Protein AF-A0A6N6VY92-F1 (afdb_monomer_lite)

Structure (mmCIF, N/CA/C/O backbone):
data_AF-A0A6N6VY92-F1
#
_entry.id   AF-A0A6N6VY92-F1
#
loop_
_atom_site.group_PDB
_atom_site.id
_atom_site.type_symbol
_atom_site.label_atom_id
_atom_site.label_alt_id
_atom_site.label_comp_id
_atom_site.label_asym_id
_atom_site.label_entity_id
_atom_site.label_seq_id
_atom_site.pdbx_PDB_ins_code
_atom_site.Cartn_x
_atom_site.Cartn_y
_atom_site.Cartn_z
_atom_site.occupancy
_atom_site.B_iso_or_equiv
_atom_site.auth_seq_id
_atom_site.auth_comp_id
_atom_site.auth_asym_id
_atom_site.auth_atom_id
_atom_site.pdbx_PDB_model_num
ATOM 1 N N . ALA A 1 1 ? -26.885 4.865 20.705 1.00 67.12 1 ALA A N 1
ATOM 2 C CA . ALA A 1 1 ? -27.900 4.117 21.429 1.00 67.12 1 ALA A CA 1
ATOM 3 C C . ALA A 1 1 ? -29.245 4.674 21.035 1.00 67.12 1 ALA A C 1
ATOM 5 O O . ALA A 1 1 ? -29.319 5.829 20.635 1.00 67.12 1 ALA A O 1
ATOM 6 N N . CYS A 1 2 ? -30.275 3.849 21.125 1.00 76.19 2 CYS A N 1
ATOM 7 C CA . CYS A 1 2 ? -31.639 4.340 21.211 1.00 76.19 2 CYS A CA 1
ATOM 8 C C . CYS A 1 2 ? -31.856 4.875 22.642 1.00 76.19 2 CYS A C 1
ATOM 10 O O . CYS A 1 2 ? -31.267 4.305 23.567 1.00 76.19 2 CYS A O 1
ATOM 12 N N . PRO A 1 3 ? -32.702 5.895 22.858 1.00 76.88 3 PRO A N 1
ATOM 13 C CA . PRO A 1 3 ? -32.945 6.471 24.187 1.00 76.88 3 PRO A CA 1
ATOM 14 C C . PRO A 1 3 ? -33.409 5.449 25.238 1.00 76.88 3 PRO A C 1
ATOM 16 O O . PRO A 1 3 ? -33.136 5.608 26.417 1.00 76.88 3 PRO A O 1
ATOM 19 N N . ARG A 1 4 ? -34.071 4.367 24.803 1.00 83.25 4 ARG A N 1
ATOM 20 C CA . ARG A 1 4 ? -34.608 3.295 25.664 1.00 83.25 4 ARG A CA 1
ATOM 21 C C . ARG A 1 4 ? -33.720 2.044 25.741 1.00 83.25 4 ARG A C 1
ATOM 23 O O . ARG A 1 4 ? -34.165 0.988 26.172 1.00 83.25 4 ARG A O 1
ATOM 30 N N . CYS A 1 5 ? -32.487 2.113 25.246 1.00 83.69 5 CYS A N 1
ATOM 31 C CA . CYS A 1 5 ? -31.580 0.969 25.251 1.00 83.69 5 CYS A CA 1
ATOM 32 C C . CYS A 1 5 ? -30.947 0.789 26.641 1.00 83.69 5 CYS A C 1
ATOM 34 O O . CYS A 1 5 ? -30.306 1.707 27.138 1.00 83.69 5 CYS A O 1
ATOM 36 N N . HIS A 1 6 ? -31.027 -0.410 27.223 1.00 87.31 6 HIS A N 1
ATOM 37 C CA . HIS A 1 6 ? -30.409 -0.745 28.518 1.00 87.31 6 HIS A CA 1
ATOM 38 C C . HIS A 1 6 ? -28.867 -0.646 28.526 1.00 87.31 6 HIS A C 1
ATOM 40 O O . HIS A 1 6 ? -28.243 -0.633 29.578 1.00 87.31 6 HIS A O 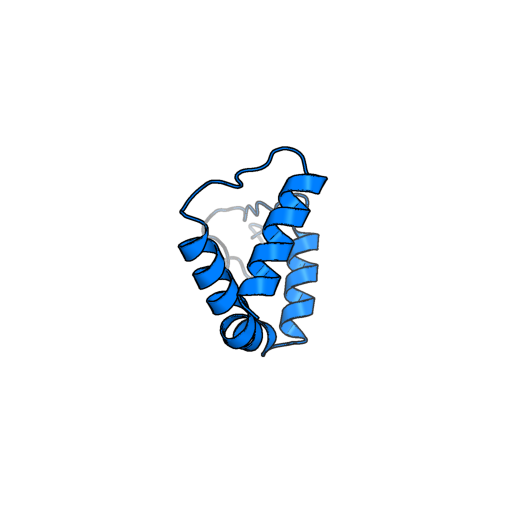1
ATOM 46 N N . LEU A 1 7 ? -28.230 -0.560 27.351 1.00 87.12 7 LEU A N 1
ATOM 47 C CA . LEU A 1 7 ? -26.787 -0.331 27.197 1.00 87.12 7 LEU A CA 1
ATOM 48 C C . LEU A 1 7 ? -26.429 1.153 27.022 1.00 87.12 7 LEU A C 1
ATOM 50 O O . LEU A 1 7 ? -25.288 1.461 26.679 1.00 87.12 7 LEU A O 1
ATOM 54 N N . LYS A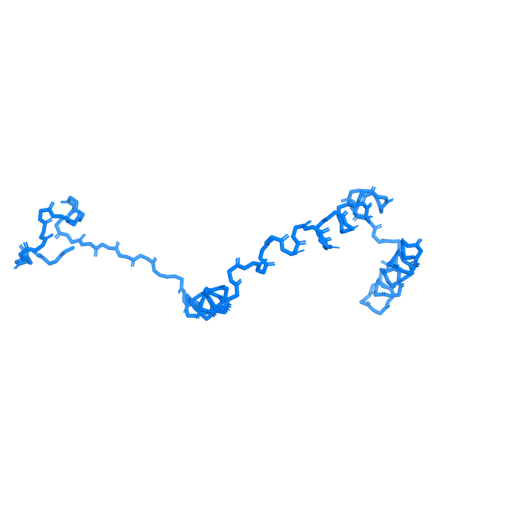 1 8 ? -27.382 2.081 27.194 1.00 84.12 8 LYS A N 1
ATOM 55 C CA . LYS A 1 8 ? -27.184 3.516 26.930 1.00 84.12 8 LYS A CA 1
ATOM 56 C C . LYS A 1 8 ? -26.030 4.105 27.743 1.00 84.12 8 LYS A C 1
ATOM 58 O O . LYS A 1 8 ? -25.238 4.846 27.164 1.00 84.12 8 LYS A O 1
ATOM 63 N N . GLU A 1 9 ? -25.886 3.705 29.004 1.00 84.94 9 GLU A N 1
ATOM 64 C CA . GLU A 1 9 ? -24.790 4.135 29.888 1.00 84.94 9 GLU A CA 1
ATOM 65 C C . GLU A 1 9 ? -23.402 3.731 29.367 1.00 84.94 9 GLU A C 1
ATOM 67 O O . GLU A 1 9 ? -22.426 4.437 29.587 1.00 84.94 9 GLU A O 1
ATOM 72 N N . ARG A 1 10 ? -23.316 2.631 28.606 1.00 85.31 10 ARG A N 1
ATOM 73 C CA . ARG A 1 10 ? -22.073 2.116 28.002 1.00 85.31 10 ARG A CA 1
ATOM 74 C C . ARG A 1 10 ? -21.908 2.504 26.526 1.00 85.31 10 ARG A C 1
ATOM 76 O O . ARG A 1 10 ? -21.067 1.942 25.829 1.00 85.31 10 ARG A O 1
ATOM 83 N N . CYS A 1 11 ? -22.751 3.399 26.006 1.00 86.62 11 CYS A N 1
ATOM 84 C CA . CYS A 1 11 ? -22.769 3.784 24.592 1.00 86.62 11 CYS A CA 1
ATOM 85 C C . CYS A 1 11 ? -22.168 5.187 24.375 1.00 86.62 11 CYS A C 1
ATOM 87 O O . CYS A 1 11 ? -21.204 5.571 25.022 1.00 86.62 11 CYS A O 1
ATOM 89 N N . SER A 1 12 ? -22.707 5.950 23.416 1.00 81.88 12 SER A N 1
ATOM 90 C CA . SER A 1 12 ? -22.335 7.341 23.155 1.00 81.88 12 SER A CA 1
ATOM 91 C C . SER A 1 12 ? -23.098 8.302 24.076 1.00 81.88 12 SER A C 1
ATOM 93 O O . SER A 1 12 ? -24.297 8.079 24.295 1.00 81.88 12 SER A O 1
ATOM 95 N N . PRO A 1 13 ? -22.478 9.418 24.510 1.00 83.12 13 PRO A N 1
ATOM 96 C CA . PRO A 1 13 ? -23.144 10.435 25.327 1.00 83.12 13 PRO A CA 1
ATOM 97 C C . PRO A 1 13 ? -24.332 11.088 24.601 1.00 83.12 13 PRO A C 1
ATOM 99 O O . PRO A 1 13 ? -25.371 11.304 25.210 1.00 83.12 13 PRO A O 1
ATOM 102 N N . SER A 1 14 ? -24.254 11.281 23.278 1.00 82.50 14 SER A N 1
ATOM 103 C CA . SER A 1 14 ? -25.368 11.813 22.469 1.00 82.50 14 SER A CA 1
ATOM 104 C C . SER A 1 14 ? -26.633 10.947 22.535 1.00 82.50 14 SER A C 1
ATOM 106 O O . SER A 1 14 ? -26.531 9.714 22.480 1.00 82.50 14 SER A O 1
ATOM 108 N N . ASP A 1 15 ? -27.810 11.586 22.586 1.00 81.19 15 ASP A N 1
ATOM 109 C CA . ASP A 1 15 ? -29.151 10.971 22.582 1.00 81.19 15 ASP A CA 1
ATOM 110 C C . ASP A 1 15 ? -29.274 9.818 21.586 1.00 81.19 15 ASP A C 1
ATOM 112 O O . ASP A 1 15 ? -29.745 8.734 21.936 1.00 81.19 15 ASP A O 1
ATOM 116 N N . TYR A 1 16 ? -28.734 10.016 20.380 1.00 82.81 16 TYR A N 1
ATOM 117 C CA . TYR A 1 16 ? -28.664 9.008 19.331 1.00 82.81 16 TYR A CA 1
ATOM 118 C C . TYR A 1 16 ? -27.214 8.723 18.945 1.00 82.81 16 TYR A C 1
ATOM 120 O O . TYR A 1 16 ? -26.407 9.629 18.743 1.00 82.81 16 TYR A O 1
ATOM 128 N N . ARG A 1 17 ? -26.880 7.439 18.754 1.00 84.12 17 ARG A N 1
ATOM 129 C CA . ARG A 1 17 ? -25.584 7.082 18.150 1.00 84.12 17 ARG A CA 1
ATOM 130 C C . ARG A 1 17 ? -25.700 7.268 16.651 1.00 84.12 17 ARG A C 1
ATOM 132 O O . ARG A 1 17 ? -26.481 6.571 16.011 1.00 84.12 17 ARG A O 1
ATOM 139 N N . ARG A 1 18 ? -24.884 8.160 16.110 1.00 84.50 18 ARG A N 1
ATOM 140 C CA . ARG A 1 18 ? -24.691 8.307 14.671 1.00 84.50 18 ARG A CA 1
ATOM 141 C C . ARG A 1 18 ? -23.451 7.514 14.290 1.00 84.50 18 ARG A C 1
ATOM 143 O O . ARG A 1 18 ? -22.410 7.658 14.923 1.00 84.50 18 ARG A O 1
ATOM 150 N N . ILE A 1 19 ? -23.581 6.650 13.293 1.00 84.06 19 ILE A N 1
ATOM 151 C CA . ILE A 1 19 ? -22.460 5.907 12.723 1.00 84.06 19 ILE A CA 1
ATOM 152 C C . ILE A 1 19 ? -22.387 6.332 11.267 1.00 84.06 19 ILE A C 1
ATOM 154 O O . ILE A 1 19 ? -23.362 6.181 10.535 1.00 84.06 19 ILE A O 1
ATOM 158 N N . ARG A 1 20 ? -21.251 6.891 10.857 1.00 86.50 20 ARG A N 1
ATOM 159 C CA . ARG A 1 20 ? -20.961 7.101 9.442 1.00 86.50 20 ARG A CA 1
ATOM 160 C C . ARG A 1 20 ? -20.193 5.884 8.967 1.00 86.50 20 ARG A C 1
ATOM 162 O O . ARG A 1 20 ? -19.103 5.623 9.464 1.00 86.50 20 ARG A O 1
ATOM 169 N N . ARG A 1 21 ? -20.797 5.144 8.048 1.00 88.44 21 ARG A N 1
ATOM 170 C CA . ARG A 1 21 ? -20.161 4.032 7.353 1.00 88.44 21 ARG A CA 1
ATOM 171 C C . ARG A 1 21 ? -19.773 4.508 5.966 1.00 88.44 21 ARG A C 1
ATOM 173 O O . ARG A 1 21 ? -20.505 5.282 5.349 1.00 88.44 21 ARG A O 1
ATOM 180 N N . TRP A 1 22 ? -18.601 4.094 5.510 1.00 93.38 22 TRP A N 1
ATOM 181 C CA . TRP A 1 22 ? -18.245 4.275 4.111 1.00 93.38 22 TRP A CA 1
ATOM 182 C C . TRP A 1 22 ? -19.127 3.353 3.261 1.00 93.38 22 TRP A C 1
ATOM 184 O O . TRP A 1 22 ? -19.416 2.235 3.679 1.00 93.38 22 TRP A O 1
ATOM 194 N N . GLU A 1 23 ? -19.557 3.803 2.082 1.00 93.81 23 GLU A N 1
ATOM 195 C CA . GLU A 1 23 ? -20.461 3.047 1.199 1.00 93.81 23 GLU A CA 1
ATOM 196 C C . GLU A 1 23 ? -19.954 1.624 0.904 1.00 93.81 23 GLU A C 1
ATOM 198 O O . GLU A 1 23 ? -20.728 0.672 0.811 1.00 93.81 23 GLU A O 1
ATOM 203 N N . HIS A 1 24 ? -18.633 1.453 0.833 1.00 94.94 24 HIS A N 1
ATOM 204 C CA . HIS A 1 24 ? -17.990 0.169 0.566 1.00 94.94 24 HIS A CA 1
ATOM 205 C C . HIS A 1 24 ? -17.270 -0.415 1.788 1.00 94.94 24 HIS A C 1
ATOM 207 O O . HIS A 1 24 ? -16.301 -1.157 1.647 1.00 94.94 24 HIS A O 1
ATOM 213 N N . GLU A 1 25 ? -17.739 -0.124 3.003 1.00 93.06 25 GLU A N 1
ATOM 214 C CA . GLU A 1 25 ? -17.174 -0.684 4.24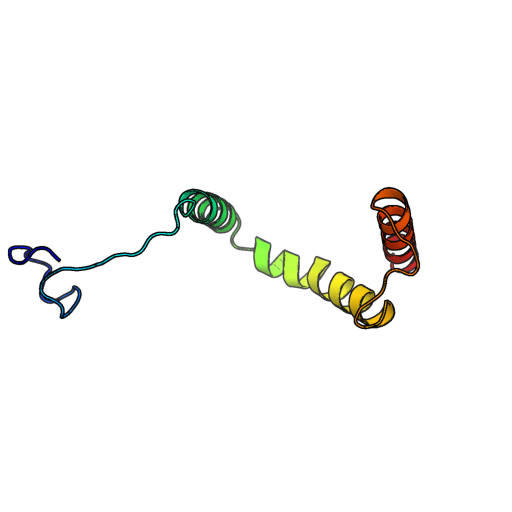2 1.00 93.06 25 GLU A CA 1
ATOM 215 C C . GLU A 1 25 ? -17.071 -2.217 4.213 1.00 93.06 25 GLU A C 1
ATOM 217 O O . GLU A 1 25 ? -16.095 -2.776 4.708 1.00 93.06 25 GLU A O 1
ATOM 222 N N . HIS A 1 26 ? -18.002 -2.898 3.540 1.00 94.25 26 HIS A N 1
ATOM 223 C CA . HIS A 1 26 ? -17.957 -4.348 3.348 1.00 94.25 26 HIS A CA 1
ATOM 224 C C . HIS A 1 26 ? -16.638 -4.838 2.710 1.00 94.25 26 HIS A C 1
ATOM 226 O O . HIS A 1 26 ? -16.197 -5.952 2.992 1.00 94.25 26 HIS A O 1
ATOM 232 N N . VAL A 1 27 ? -15.971 -4.018 1.885 1.00 95.88 27 VAL A N 1
ATOM 233 C CA . VAL A 1 27 ? -14.651 -4.326 1.306 1.00 95.88 27 VAL A CA 1
ATOM 234 C C . VAL A 1 27 ? -13.587 -4.390 2.402 1.00 95.88 27 VAL A C 1
ATOM 236 O O . VAL A 1 27 ? -12.774 -5.317 2.423 1.00 95.88 27 VAL 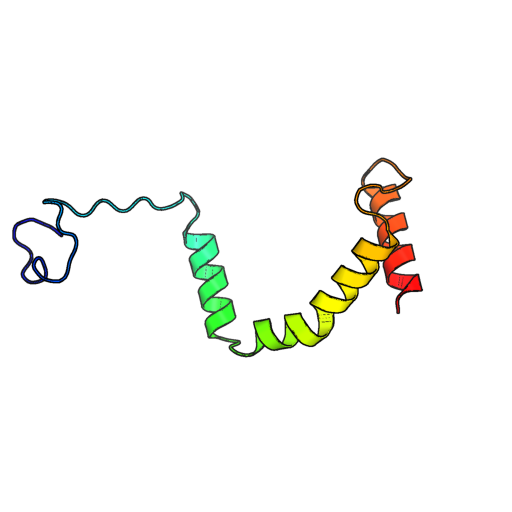A O 1
ATOM 239 N N . LEU A 1 28 ? -13.622 -3.445 3.345 1.00 94.12 28 LEU A N 1
ATOM 240 C CA . LEU A 1 28 ? -12.724 -3.426 4.500 1.00 94.12 28 LEU A CA 1
ATOM 241 C C . LEU A 1 28 ? -13.027 -4.591 5.449 1.00 94.12 28 LEU A C 1
ATOM 243 O O . LEU A 1 28 ? -12.102 -5.261 5.893 1.00 94.12 28 LEU A O 1
ATOM 247 N N . GLU A 1 29 ? -14.301 -4.914 5.687 1.00 95.50 29 GLU A N 1
ATOM 248 C CA . GLU A 1 29 ? -14.696 -6.073 6.504 1.00 95.50 29 GLU A CA 1
ATOM 249 C C . GLU A 1 29 ? -14.250 -7.412 5.880 1.00 95.50 29 GLU A C 1
ATOM 251 O O . GLU A 1 29 ? -13.868 -8.346 6.588 1.00 95.50 29 GLU A O 1
ATOM 256 N N . VAL A 1 30 ? -14.282 -7.542 4.548 1.00 96.75 30 VAL A N 1
ATOM 257 C CA . VAL A 1 30 ? -13.729 -8.714 3.841 1.00 96.75 30 VAL A CA 1
ATOM 258 C C . VAL A 1 30 ? -12.210 -8.777 3.998 1.00 96.75 30 VAL A C 1
ATOM 260 O O . VAL A 1 30 ? -11.672 -9.857 4.250 1.00 96.75 30 VAL A O 1
ATOM 263 N N . MET A 1 31 ? -11.518 -7.647 3.848 1.00 94.81 31 MET A N 1
ATOM 264 C CA . MET A 1 31 ? -10.067 -7.562 4.024 1.00 94.81 31 MET A CA 1
ATOM 265 C C . MET A 1 31 ? -9.661 -7.933 5.456 1.00 94.81 31 MET A C 1
ATOM 267 O O . MET A 1 31 ? -8.798 -8.795 5.626 1.00 94.81 31 MET A O 1
ATOM 271 N N . GLN A 1 32 ? -10.357 -7.400 6.463 1.00 94.44 32 GLN A N 1
ATOM 272 C CA . GLN A 1 32 ? -10.122 -7.713 7.871 1.00 94.44 32 GLN A CA 1
ATOM 273 C C . GLN A 1 32 ? -10.308 -9.208 8.145 1.00 94.44 32 GLN A C 1
ATOM 275 O O . GLN A 1 32 ? -9.389 -9.851 8.638 1.00 94.44 32 GLN A O 1
ATOM 280 N N . ARG A 1 33 ? -11.414 -9.813 7.685 1.00 96.56 33 ARG A N 1
ATOM 281 C CA . ARG A 1 33 ? -11.638 -11.265 7.827 1.00 96.56 33 ARG A CA 1
ATOM 282 C C . ARG A 1 33 ? -10.541 -12.122 7.189 1.00 96.56 33 ARG A C 1
ATOM 284 O O . ARG A 1 33 ? -10.318 -13.248 7.627 1.00 96.56 33 ARG A O 1
ATOM 291 N N . ARG A 1 34 ? -9.877 -11.645 6.128 1.00 95.62 34 ARG A N 1
ATOM 292 C CA . ARG A 1 34 ? -8.732 -12.350 5.520 1.00 95.62 34 ARG A CA 1
ATOM 293 C C . ARG A 1 34 ? -7.478 -12.234 6.383 1.00 95.62 34 ARG A C 1
ATOM 295 O O . ARG A 1 34 ? -6.747 -13.216 6.477 1.00 95.62 34 ARG A O 1
ATOM 302 N N . LEU A 1 35 ? -7.244 -11.070 6.988 1.00 94.44 35 LEU A N 1
ATOM 303 C CA . LEU A 1 35 ? -6.131 -10.856 7.912 1.00 94.44 35 LEU A CA 1
ATOM 304 C C . LEU A 1 35 ? -6.319 -11.629 9.219 1.00 94.44 35 LEU A C 1
ATOM 306 O O . LEU A 1 35 ? -5.376 -12.267 9.668 1.00 94.44 35 LEU A O 1
ATOM 310 N N . ASP A 1 36 ? -7.534 -11.679 9.766 1.00 95.94 36 ASP A N 1
ATOM 311 C CA . ASP A 1 36 ? -7.830 -12.428 10.996 1.00 95.94 36 ASP A CA 1
ATOM 312 C C . ASP A 1 36 ? -7.544 -13.932 10.834 1.00 95.94 36 ASP A C 1
ATOM 314 O O . ASP A 1 36 ? -7.120 -14.605 11.769 1.00 95.94 36 ASP A O 1
ATOM 318 N N . ARG A 1 37 ? -7.722 -14.468 9.618 1.00 96.62 37 ARG A N 1
ATOM 319 C CA . ARG A 1 37 ? -7.375 -15.859 9.266 1.00 96.62 37 ARG A CA 1
ATOM 320 C C . ARG A 1 37 ? -5.873 -16.087 9.064 1.00 96.62 37 ARG A C 1
ATOM 322 O O . ARG A 1 37 ? -5.459 -17.233 8.907 1.00 96.62 37 ARG A O 1
ATOM 329 N N . LYS A 1 38 ? -5.071 -15.023 8.988 1.00 95.31 38 LYS A N 1
ATOM 330 C CA . LYS A 1 38 ? -3.623 -15.055 8.739 1.00 95.31 38 LYS A CA 1
ATOM 331 C C . LYS A 1 38 ? -2.914 -14.046 9.657 1.00 95.31 38 LYS A C 1
ATOM 333 O O . LYS A 1 38 ? -2.425 -13.028 9.159 1.00 95.31 38 LYS A O 1
ATOM 338 N N . PRO A 1 39 ? -2.840 -14.316 10.972 1.00 92.94 39 PRO A N 1
ATOM 339 C CA . PRO A 1 39 ? -2.335 -13.356 11.958 1.00 92.94 39 PRO A CA 1
ATOM 340 C C . PRO A 1 39 ? -0.908 -12.875 11.653 1.00 92.94 39 PRO A C 1
ATOM 342 O O . PRO A 1 39 ? -0.591 -11.704 11.852 1.00 92.94 39 PRO A O 1
ATOM 345 N N . ASP A 1 40 ? -0.075 -13.735 11.063 1.00 95.81 40 ASP A N 1
ATOM 346 C CA . ASP A 1 40 ? 1.318 -13.411 10.738 1.00 95.81 40 ASP A CA 1
ATOM 347 C C . ASP A 1 40 ? 1.495 -12.654 9.412 1.00 95.81 40 ASP A C 1
ATOM 349 O O . ASP A 1 40 ? 2.601 -12.215 9.094 1.00 95.81 40 ASP A O 1
ATOM 353 N N . ALA A 1 41 ? 0.433 -12.472 8.615 1.00 93.56 41 ALA A N 1
ATOM 354 C CA . ALA A 1 41 ? 0.536 -11.919 7.260 1.00 93.56 41 ALA A CA 1
ATOM 355 C C . ALA A 1 41 ? 1.187 -10.530 7.225 1.00 93.56 41 ALA A C 1
ATOM 357 O O . ALA A 1 41 ? 1.980 -10.239 6.330 1.00 93.56 41 ALA A O 1
ATOM 358 N N . MET A 1 42 ? 0.878 -9.676 8.204 1.00 93.44 42 MET A N 1
ATOM 359 C CA . MET A 1 42 ? 1.462 -8.335 8.290 1.00 93.44 42 MET A CA 1
ATOM 360 C C . MET A 1 42 ? 2.929 -8.365 8.728 1.00 93.44 42 MET A C 1
ATOM 362 O O . MET A 1 42 ? 3.729 -7.581 8.218 1.00 93.44 42 MET A O 1
ATOM 366 N N . THR A 1 43 ? 3.302 -9.294 9.610 1.00 94.12 43 THR A N 1
ATOM 367 C CA . THR A 1 43 ? 4.696 -9.507 10.027 1.00 94.12 43 THR A CA 1
ATOM 368 C C . THR A 1 43 ? 5.540 -10.000 8.857 1.00 94.12 43 THR A C 1
ATOM 370 O O . THR A 1 43 ? 6.598 -9.436 8.584 1.00 94.12 43 THR A O 1
ATOM 373 N N . ILE A 1 44 ? 5.036 -10.989 8.113 1.00 94.38 44 ILE A N 1
ATOM 374 C CA . ILE A 1 44 ? 5.694 -11.518 6.913 1.00 94.38 44 ILE A CA 1
ATOM 375 C C . ILE A 1 44 ? 5.828 -10.420 5.857 1.00 94.38 44 ILE A C 1
ATOM 377 O O . ILE A 1 44 ? 6.903 -10.238 5.293 1.00 94.38 44 ILE A O 1
ATOM 381 N N . ARG A 1 45 ? 4.770 -9.639 5.605 1.00 93.56 45 ARG A N 1
ATOM 382 C CA . ARG A 1 45 ? 4.822 -8.521 4.650 1.00 93.56 45 ARG A CA 1
ATOM 383 C C . ARG A 1 45 ? 5.913 -7.512 5.016 1.00 93.56 45 ARG A C 1
ATOM 385 O O . ARG A 1 45 ? 6.662 -7.095 4.130 1.00 93.56 45 ARG A O 1
ATOM 392 N N . ARG A 1 46 ? 6.019 -7.151 6.299 1.00 92.38 46 ARG A N 1
ATOM 393 C CA . ARG A 1 46 ? 7.050 -6.232 6.799 1.00 92.38 46 ARG A CA 1
ATOM 394 C C . ARG A 1 46 ? 8.460 -6.756 6.535 1.00 92.38 46 ARG A C 1
ATOM 396 O O . ARG A 1 46 ? 9.301 -5.996 6.065 1.00 92.38 46 ARG A O 1
ATOM 403 N N . SER A 1 47 ? 8.718 -8.030 6.826 1.00 90.81 47 SER A N 1
ATOM 404 C CA . SER A 1 47 ? 10.061 -8.608 6.694 1.00 90.81 47 SER A CA 1
ATOM 405 C C . SER A 1 47 ? 10.460 -8.923 5.253 1.00 90.81 47 SER A C 1
ATOM 407 O O . SER A 1 47 ? 11.641 -8.860 4.933 1.00 90.81 47 SER A O 1
ATOM 409 N N . THR A 1 48 ? 9.501 -9.251 4.384 1.00 90.50 48 THR A N 1
ATOM 410 C CA . THR A 1 48 ? 9.794 -9.753 3.027 1.00 90.50 48 THR A CA 1
ATOM 411 C C . THR A 1 48 ? 9.633 -8.708 1.930 1.00 90.50 48 THR A C 1
ATOM 413 O O . THR A 1 48 ? 10.405 -8.702 0.978 1.00 90.50 48 THR A O 1
ATOM 416 N N . VAL A 1 49 ? 8.641 -7.821 2.037 1.00 90.81 49 VAL A N 1
ATOM 417 C CA . VAL A 1 49 ? 8.232 -6.952 0.922 1.00 90.81 49 VAL A CA 1
ATOM 418 C C . VAL A 1 49 ? 8.465 -5.477 1.234 1.00 90.81 49 VAL A C 1
ATOM 420 O O . VAL A 1 49 ? 8.925 -4.734 0.370 1.00 90.81 49 VAL A O 1
ATOM 423 N N . GLU A 1 50 ? 8.166 -5.017 2.451 1.00 92.19 50 GLU A N 1
ATOM 424 C CA . GLU A 1 50 ? 8.187 -3.576 2.752 1.00 92.19 50 GLU A CA 1
ATOM 425 C C . GLU A 1 50 ? 9.576 -2.950 2.594 1.00 92.19 50 GLU A C 1
ATOM 427 O O . GLU A 1 50 ? 9.683 -1.867 2.017 1.00 92.19 50 GLU A O 1
ATOM 432 N N . HIS A 1 51 ? 10.636 -3.639 3.029 1.00 89.88 51 HIS A N 1
ATOM 433 C CA . HIS A 1 51 ? 12.001 -3.140 2.857 1.00 89.88 51 HIS A CA 1
ATOM 434 C C . HIS A 1 51 ? 12.410 -3.061 1.380 1.00 89.88 51 HIS A C 1
ATOM 436 O O . HIS A 1 51 ? 12.898 -2.019 0.949 1.00 89.88 51 HIS A O 1
ATOM 442 N N . VAL A 1 52 ? 12.135 -4.108 0.593 1.00 90.12 52 VAL A N 1
ATOM 443 C CA . VAL A 1 52 ? 12.427 -4.159 -0.851 1.00 90.12 52 VAL A CA 1
ATOM 444 C C . VAL A 1 52 ? 11.784 -2.983 -1.581 1.00 90.12 52 VAL A C 1
ATOM 446 O O . VAL A 1 52 ? 12.452 -2.227 -2.284 1.00 90.12 52 VAL A O 1
ATOM 449 N N . PHE A 1 53 ? 10.487 -2.769 -1.353 1.00 88.38 53 PHE A N 1
ATOM 450 C CA . PHE A 1 53 ? 9.766 -1.644 -1.944 1.00 88.38 53 PHE A CA 1
ATOM 451 C C . PHE A 1 53 ? 10.276 -0.289 -1.443 1.00 88.38 53 PHE A C 1
ATOM 453 O O . PHE A 1 53 ? 10.267 0.675 -2.208 1.00 88.38 53 PHE A O 1
ATOM 460 N N . GLY A 1 54 ? 10.703 -0.194 -0.181 1.00 89.06 54 GLY A N 1
ATOM 461 C CA . GLY A 1 54 ? 11.333 1.007 0.367 1.00 89.06 54 GLY A CA 1
ATOM 462 C C . GLY A 1 54 ? 12.633 1.354 -0.357 1.00 89.06 54 GLY A C 1
ATOM 463 O O . GLY A 1 54 ? 12.806 2.495 -0.783 1.00 89.06 54 GLY A O 1
ATOM 464 N N . THR A 1 55 ? 13.502 0.365 -0.564 1.00 88.69 55 THR A N 1
ATOM 465 C CA . THR A 1 55 ? 14.781 0.534 -1.265 1.00 88.69 55 THR A CA 1
ATOM 466 C C . THR A 1 55 ? 14.576 0.879 -2.734 1.00 88.69 55 THR A C 1
ATOM 468 O O . THR A 1 55 ? 15.148 1.860 -3.202 1.00 88.69 55 THR A O 1
ATOM 471 N N . LEU A 1 56 ? 13.693 0.159 -3.438 1.00 88.88 56 LEU A N 1
ATOM 472 C CA . LEU A 1 56 ? 13.339 0.468 -4.827 1.00 88.88 56 LEU A CA 1
ATOM 473 C C . LEU A 1 56 ? 12.842 1.909 -4.969 1.00 88.88 56 LEU A C 1
ATOM 475 O O . LEU A 1 56 ? 13.377 2.666 -5.771 1.00 88.88 56 LEU A O 1
ATOM 479 N N . LYS A 1 57 ? 11.882 2.331 -4.138 1.00 86.25 57 LYS A N 1
ATOM 480 C CA . LYS A 1 57 ? 11.371 3.712 -4.160 1.00 86.25 57 LYS A CA 1
ATOM 481 C C . LYS A 1 57 ? 12.445 4.749 -3.847 1.00 86.25 57 LYS A C 1
ATOM 483 O O . LYS A 1 57 ? 12.418 5.833 -4.418 1.00 86.25 57 LYS A O 1
ATOM 488 N N . HIS A 1 58 ? 13.362 4.440 -2.933 1.00 86.19 58 HIS A N 1
ATOM 489 C CA . HIS A 1 58 ? 14.468 5.332 -2.609 1.00 86.19 58 HIS A CA 1
ATOM 490 C C . HIS A 1 58 ? 15.429 5.487 -3.798 1.00 86.19 58 HIS A C 1
ATOM 492 O O . HIS A 1 58 ? 15.768 6.612 -4.160 1.00 86.19 58 HIS A O 1
ATOM 498 N N . TRP A 1 59 ? 15.811 4.381 -4.444 1.00 85.50 59 TRP A N 1
ATOM 499 C CA . TRP A 1 59 ? 16.702 4.375 -5.610 1.00 85.50 59 TRP A CA 1
ATOM 500 C C . TRP A 1 59 ? 16.085 5.021 -6.850 1.00 85.50 59 TRP A C 1
ATOM 502 O O . TRP A 1 59 ? 16.787 5.711 -7.583 1.00 85.50 59 TRP A O 1
ATOM 512 N N . MET A 1 60 ? 14.778 4.850 -7.067 1.00 81.75 60 MET A N 1
ATOM 513 C CA . MET A 1 60 ? 14.042 5.496 -8.161 1.00 81.75 60 MET A CA 1
ATOM 514 C C . MET A 1 60 ? 14.051 7.031 -8.080 1.00 81.75 60 MET A C 1
ATOM 516 O O . MET A 1 60 ? 13.715 7.704 -9.054 1.00 81.75 60 MET A O 1
ATOM 520 N N . GLY A 1 61 ? 14.399 7.601 -6.924 1.00 72.94 61 GLY A N 1
ATOM 521 C CA . GLY A 1 61 ? 14.139 9.002 -6.632 1.00 72.94 61 GLY A CA 1
ATOM 522 C C . GLY A 1 61 ? 12.652 9.235 -6.361 1.00 72.94 61 GLY A C 1
ATOM 523 O O . GLY A 1 61 ? 11.779 8.476 -6.774 1.00 72.94 61 GLY A O 1
ATOM 524 N N . ALA A 1 62 ? 12.347 10.298 -5.620 1.00 62.56 62 ALA A N 1
ATOM 525 C CA . ALA A 1 62 ? 11.045 10.484 -4.986 1.00 62.56 62 ALA A CA 1
ATOM 526 C C . ALA A 1 62 ? 9.830 10.530 -5.939 1.00 62.56 62 ALA A C 1
ATOM 528 O O . ALA A 1 62 ? 8.705 10.478 -5.438 1.00 62.56 62 ALA A O 1
ATOM 529 N N . THR A 1 63 ? 9.997 10.648 -7.267 1.00 60.75 63 THR A N 1
ATOM 530 C CA . THR A 1 63 ? 8.857 11.003 -8.126 1.00 60.75 63 THR A CA 1
ATOM 531 C C . THR A 1 63 ? 8.788 10.506 -9.573 1.00 60.75 63 THR A C 1
ATOM 533 O O . THR A 1 63 ? 7.697 10.652 -10.123 1.00 60.75 63 THR A O 1
ATOM 536 N N . HIS A 1 64 ? 9.799 9.935 -10.245 1.00 69.00 64 HIS A N 1
ATOM 537 C CA . HIS A 1 64 ? 9.689 9.845 -11.718 1.00 69.00 64 HIS A CA 1
ATOM 538 C C . HIS A 1 64 ? 10.111 8.525 -12.358 1.00 69.00 64 HIS A C 1
ATOM 540 O O . HIS A 1 64 ? 11.283 8.175 -12.391 1.00 69.00 64 HIS A O 1
ATOM 546 N N . PHE A 1 65 ? 9.126 7.877 -12.988 1.00 85.44 65 PHE A N 1
ATOM 547 C CA . PHE A 1 65 ? 9.385 7.066 -14.169 1.00 85.44 65 PHE A CA 1
ATOM 548 C C . PHE A 1 65 ? 9.896 7.975 -15.291 1.00 85.44 65 PHE A C 1
ATOM 550 O O . PHE A 1 65 ? 9.336 9.052 -15.532 1.00 85.44 65 PHE A O 1
ATOM 557 N N . LEU A 1 66 ? 10.942 7.544 -15.984 1.00 88.94 66 LEU A N 1
ATOM 558 C CA . LEU A 1 66 ? 11.488 8.235 -17.154 1.00 88.94 66 LEU A CA 1
ATOM 559 C C . LEU A 1 66 ? 10.565 8.087 -18.369 1.00 88.94 66 LEU A C 1
ATOM 561 O O . LEU A 1 66 ? 10.571 8.912 -19.287 1.00 88.94 66 LEU A O 1
ATOM 565 N N . THR A 1 67 ? 9.760 7.027 -18.378 1.00 91.19 67 THR A N 1
ATOM 566 C CA . THR A 1 67 ? 8.845 6.700 -19.466 1.00 91.19 67 THR A CA 1
ATOM 567 C C . THR A 1 67 ? 7.411 7.174 -19.210 1.00 91.19 67 THR A C 1
ATOM 569 O O . THR A 1 67 ? 6.987 7.464 -18.093 1.00 91.19 67 THR A O 1
ATOM 572 N N . ARG A 1 68 ? 6.627 7.2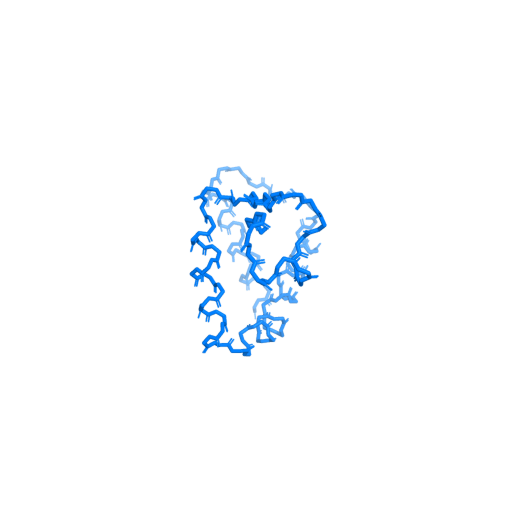71 -20.291 1.00 91.50 68 ARG A N 1
ATOM 573 C CA . ARG A 1 68 ? 5.193 7.605 -20.265 1.00 91.50 68 ARG A CA 1
ATOM 574 C C . ARG A 1 68 ? 4.389 6.465 -20.877 1.00 91.50 68 ARG A C 1
ATOM 576 O O . ARG A 1 68 ? 4.897 5.812 -21.782 1.00 91.50 68 ARG A O 1
ATOM 583 N N . THR A 1 69 ? 3.124 6.355 -20.461 1.00 94.88 69 THR A N 1
ATOM 584 C CA . THR A 1 69 ? 2.150 5.287 -20.781 1.00 94.88 69 THR A CA 1
ATOM 585 C C . THR A 1 69 ? 2.366 4.000 -19.981 1.00 94.88 69 THR A C 1
ATOM 587 O O . THR A 1 69 ? 3.490 3.647 -19.634 1.00 94.88 69 THR A O 1
ATOM 590 N N . LEU A 1 70 ? 1.269 3.294 -19.675 1.00 94.50 70 LEU A N 1
ATOM 591 C CA . LEU A 1 70 ? 1.278 2.146 -18.759 1.00 94.50 70 LEU A CA 1
ATOM 592 C C . LEU A 1 70 ? 2.240 1.032 -19.190 1.00 94.50 70 LEU A C 1
ATOM 594 O O . LEU A 1 70 ? 2.952 0.497 -18.350 1.00 94.50 70 LEU A O 1
ATOM 598 N N . GLY A 1 71 ? 2.302 0.708 -20.485 1.00 97.19 71 GLY A N 1
ATOM 599 C CA . GLY A 1 71 ? 3.172 -0.368 -20.974 1.00 97.19 71 GLY A CA 1
ATOM 600 C C . GLY A 1 71 ? 4.663 -0.071 -20.782 1.00 97.19 71 GLY A C 1
ATOM 601 O O . GLY A 1 71 ? 5.425 -0.935 -20.349 1.00 97.19 71 GLY A O 1
ATOM 602 N N . ARG A 1 72 ? 5.081 1.173 -21.042 1.00 95.31 72 ARG A N 1
ATOM 603 C CA . ARG A 1 72 ? 6.486 1.577 -20.885 1.00 95.31 72 ARG A CA 1
ATOM 604 C C . ARG A 1 72 ? 6.861 1.726 -19.410 1.00 95.31 72 ARG A C 1
ATOM 606 O O . ARG A 1 72 ? 7.882 1.186 -19.001 1.00 95.31 72 ARG A O 1
ATOM 613 N N . VAL A 1 73 ? 5.979 2.329 -18.609 1.00 93.00 73 VAL A N 1
ATOM 614 C CA . VAL A 1 73 ? 6.144 2.444 -17.149 1.00 93.00 73 VAL A CA 1
ATOM 615 C C . VAL A 1 73 ? 6.232 1.068 -16.488 1.00 93.00 73 VAL A C 1
ATOM 617 O O . VAL A 1 73 ? 7.085 0.846 -15.633 1.00 93.00 73 VAL A O 1
ATOM 620 N N . SER A 1 74 ? 5.401 0.112 -16.913 1.00 94.19 74 SER A N 1
ATOM 621 C CA . SER A 1 74 ? 5.474 -1.262 -16.410 1.00 94.19 74 SER A CA 1
ATOM 622 C C . SER A 1 74 ? 6.815 -1.913 -16.741 1.00 94.19 74 SER A C 1
ATOM 624 O O . SER A 1 74 ? 7.360 -2.612 -15.896 1.00 94.19 74 SER A O 1
ATOM 626 N N . THR A 1 75 ? 7.355 -1.674 -17.940 1.00 94.75 75 THR A N 1
ATOM 627 C CA . THR A 1 75 ? 8.663 -2.212 -18.346 1.00 94.75 75 THR A CA 1
ATOM 628 C C . THR A 1 75 ? 9.782 -1.640 -17.475 1.00 94.75 75 THR A C 1
ATOM 630 O O . THR A 1 75 ? 10.629 -2.383 -16.989 1.00 94.75 75 THR A O 1
ATOM 633 N N . GLU A 1 76 ? 9.758 -0.331 -17.226 1.00 92.44 76 GLU A N 1
ATOM 634 C CA . GLU A 1 76 ? 10.722 0.350 -16.358 1.00 92.44 76 GLU A CA 1
ATOM 635 C C . GLU A 1 76 ? 10.676 -0.181 -14.915 1.00 92.44 76 GLU A C 1
ATOM 637 O O . GLU A 1 76 ? 11.715 -0.540 -14.361 1.00 92.44 76 GLU A O 1
ATOM 642 N N . MET A 1 77 ? 9.476 -0.333 -14.342 1.00 91.38 77 MET A N 1
ATOM 643 C CA . MET A 1 77 ? 9.291 -0.946 -13.020 1.00 91.38 77 MET A CA 1
ATOM 644 C C . MET A 1 77 ? 9.811 -2.392 -12.987 1.00 91.38 77 MET A C 1
ATOM 646 O O . MET A 1 77 ? 10.478 -2.790 -12.033 1.00 91.38 77 MET A O 1
ATOM 650 N N . SER A 1 78 ? 9.537 -3.188 -14.027 1.00 92.69 78 SER A N 1
ATOM 651 C CA . SER A 1 78 ? 10.025 -4.569 -14.119 1.00 92.69 78 SER A CA 1
ATOM 652 C C . SER A 1 78 ? 11.551 -4.648 -14.155 1.00 92.69 78 SER A C 1
ATOM 654 O O . SER A 1 78 ? 12.115 -5.516 -13.495 1.00 92.69 78 SER A O 1
ATOM 656 N N . LEU A 1 79 ? 12.225 -3.740 -14.870 1.00 92.62 79 LEU A N 1
ATOM 657 C CA . LEU A 1 79 ? 13.690 -3.683 -14.901 1.00 92.62 79 LEU A CA 1
ATOM 658 C C . LEU A 1 79 ? 14.281 -3.325 -13.533 1.00 92.62 79 LEU A C 1
ATOM 660 O O . LEU A 1 79 ? 15.285 -3.908 -13.138 1.00 92.62 79 LEU A O 1
ATOM 664 N N . GLN A 1 80 ? 13.649 -2.419 -12.787 1.00 90.00 80 GLN A N 1
ATOM 665 C CA . GLN A 1 80 ? 14.089 -2.062 -11.433 1.00 90.00 80 GLN A CA 1
ATOM 666 C C . GLN A 1 80 ? 13.927 -3.229 -10.454 1.00 90.00 80 GLN A C 1
ATOM 668 O O . GLN A 1 80 ? 14.842 -3.518 -9.688 1.00 90.00 80 GLN A O 1
ATOM 673 N N . VAL A 1 81 ? 12.792 -3.934 -10.509 1.00 90.69 81 VAL A N 1
ATOM 674 C CA . VAL A 1 81 ? 12.569 -5.149 -9.708 1.00 90.69 81 VAL A CA 1
ATOM 675 C C . VAL A 1 81 ? 13.578 -6.239 -10.073 1.00 90.69 81 VAL A C 1
ATOM 677 O O . VAL A 1 81 ? 14.093 -6.904 -9.180 1.00 90.69 81 VAL A O 1
ATOM 680 N N . LEU A 1 82 ? 13.879 -6.413 -11.364 1.00 92.12 82 LEU A N 1
ATOM 681 C CA . LEU A 1 82 ? 14.887 -7.368 -11.823 1.00 92.12 82 LEU A CA 1
ATOM 682 C C . LEU A 1 82 ? 16.291 -7.000 -11.333 1.00 92.12 82 LEU A C 1
ATOM 684 O O . LEU A 1 82 ? 17.025 -7.888 -10.938 1.00 92.12 82 LEU A O 1
ATOM 688 N N . ALA A 1 83 ? 16.655 -5.718 -11.349 1.00 89.56 83 ALA A N 1
ATOM 689 C CA . ALA A 1 83 ? 17.972 -5.262 -10.911 1.00 89.56 83 ALA A CA 1
ATOM 690 C C . ALA A 1 83 ? 18.174 -5.336 -9.386 1.00 89.56 83 ALA A C 1
ATOM 692 O O . ALA A 1 83 ? 19.312 -5.318 -8.926 1.00 89.56 83 ALA A O 1
ATOM 693 N N . TYR A 1 84 ? 17.088 -5.360 -8.605 1.00 87.00 84 TYR A N 1
ATOM 694 C CA . TYR A 1 84 ? 17.148 -5.491 -7.149 1.00 87.00 84 TYR A CA 1
ATOM 695 C C . TYR A 1 84 ? 17.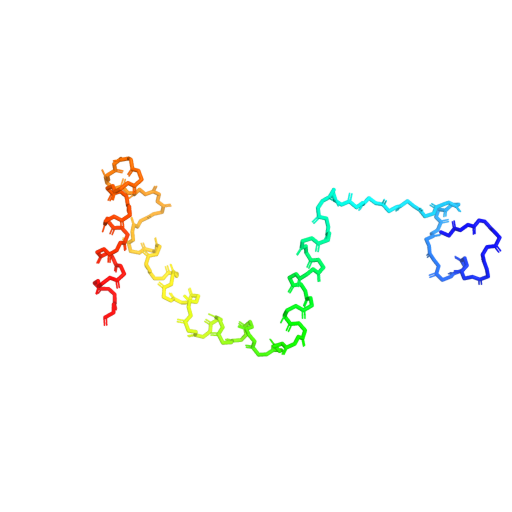303 -6.945 -6.676 1.00 87.00 84 TYR A C 1
ATOM 697 O O . TYR A 1 84 ? 17.935 -7.167 -5.645 1.00 87.00 84 TYR A O 1
ATOM 705 N N . ASN A 1 85 ? 16.688 -7.902 -7.386 1.00 83.44 85 ASN A N 1
ATOM 706 C CA . ASN A 1 85 ? 16.772 -9.338 -7.079 1.00 83.44 85 ASN A CA 1
ATOM 707 C C . ASN A 1 85 ? 18.120 -9.933 -7.494 1.00 83.44 85 ASN A C 1
ATOM 709 O O . ASN A 1 85 ? 18.599 -10.817 -6.751 1.00 83.44 85 ASN A O 1
#

Foldseek 3Di:
DAQPDPCCVVDDPDNDDDDDDDPVVVVVVVVVVVCVVPVCPVVCCVVPPPVLVVVLCVVVPPDDDPDDDPVSSVVSVVVSSVVSD

Secondary structure (DSSP, 8-state):
--TT-TTGGGS-SSSS------TTHHHHHHHHHHHHT-TTHHHHHIIIIIHHHHHHHHHT-SS--SS-SHHHHHHHHHHHHHHH-

Organism: NCBI:txid2599607

Sequence (85 aa):
ACPRCHLKERCSPSDYRRIRRWEHEHVLEVMQRRLDRKPDAMTIRRSTVEHVFGTLKHWMGATHFLTRTLGRVSTEMSLQVLAYN

InterPro domains:
  IPR025668 Transposase DDE domain [PF13751] (2-85)

pLDDT: mean 88.64, std 7.4, range [60.75, 97.19]

Radius of gyration: 22.59 Å; chains: 1; bounding box: 53×28×51 Å